Protein AF-A0A3M6TFK6-F1 (afdb_monomer_lite)

Structure (mmCIF, N/CA/C/O backbone):
data_AF-A0A3M6TFK6-F1
#
_entry.id   AF-A0A3M6TFK6-F1
#
loop_
_atom_site.group_PDB
_atom_site.id
_atom_site.type_symbol
_atom_site.label_atom_id
_atom_site.label_alt_id
_atom_site.label_comp_id
_atom_site.label_asym_id
_atom_site.label_entity_id
_atom_site.label_seq_id
_atom_site.pdbx_PDB_ins_code
_atom_site.Cartn_x
_atom_site.Cartn_y
_atom_site.Cartn_z
_atom_site.occupancy
_atom_site.B_iso_or_equiv
_atom_site.auth_seq_id
_atom_site.auth_comp_id
_atom_site.auth_asym_id
_atom_site.auth_atom_id
_atom_site.pdbx_PDB_model_num
ATOM 1 N N . MET A 1 1 ? 21.270 -38.213 -18.602 1.00 34.50 1 MET A N 1
ATOM 2 C CA . MET A 1 1 ? 21.328 -37.372 -19.816 1.00 34.50 1 MET A CA 1
ATOM 3 C C . MET A 1 1 ? 20.375 -36.211 -19.607 1.00 34.50 1 MET A C 1
ATOM 5 O O . MET A 1 1 ? 19.174 -36.433 -19.567 1.00 34.50 1 MET A O 1
ATOM 9 N N . ALA A 1 2 ? 20.914 -35.021 -19.344 1.00 36.81 2 ALA A N 1
ATOM 10 C CA . ALA A 1 2 ? 20.130 -33.815 -19.107 1.00 36.81 2 ALA A CA 1
ATOM 11 C C . ALA A 1 2 ? 19.569 -33.298 -20.437 1.00 36.81 2 ALA A C 1
ATOM 13 O O . ALA A 1 2 ? 20.317 -33.129 -21.402 1.00 36.81 2 ALA A O 1
ATOM 14 N N . VAL A 1 3 ? 18.257 -33.074 -20.490 1.00 42.88 3 VAL A N 1
ATOM 15 C CA . VAL A 1 3 ? 17.614 -32.392 -21.612 1.00 42.88 3 VAL A CA 1
ATOM 16 C C . VAL A 1 3 ? 18.026 -30.924 -21.525 1.00 42.88 3 VAL A C 1
ATOM 18 O O . VAL A 1 3 ? 17.773 -30.258 -20.524 1.00 42.88 3 VAL A O 1
ATOM 21 N N . LYS A 1 4 ? 18.750 -30.459 -22.546 1.00 42.81 4 LYS A N 1
ATOM 22 C CA . LYS A 1 4 ? 19.162 -29.062 -22.711 1.00 42.81 4 LYS A CA 1
ATOM 23 C C . LYS A 1 4 ? 17.926 -28.161 -22.698 1.00 42.81 4 LYS A C 1
ATOM 25 O O . LYS A 1 4 ? 16.929 -28.497 -23.332 1.00 42.81 4 LYS A O 1
ATOM 30 N N . GLY A 1 5 ? 18.030 -27.025 -22.007 1.00 45.56 5 GLY A N 1
ATOM 31 C CA . GLY A 1 5 ? 17.040 -25.955 -22.040 1.00 45.56 5 GLY A CA 1
ATOM 32 C C . GLY A 1 5 ? 16.752 -25.549 -23.480 1.00 45.56 5 GLY A C 1
ATOM 33 O O . GLY A 1 5 ? 17.595 -24.947 -24.140 1.00 45.56 5 GLY A O 1
ATOM 34 N N . ALA A 1 6 ? 15.579 -25.940 -23.970 1.00 45.22 6 ALA A N 1
ATOM 35 C CA . ALA A 1 6 ? 14.991 -25.322 -25.140 1.00 45.22 6 ALA A CA 1
ATOM 36 C C . ALA A 1 6 ? 14.514 -23.938 -24.706 1.00 45.22 6 ALA A C 1
ATOM 38 O O . ALA A 1 6 ? 13.745 -23.818 -23.749 1.00 45.22 6 ALA A O 1
ATOM 39 N N . ASP A 1 7 ? 15.032 -22.932 -25.394 1.00 51.12 7 ASP A N 1
ATOM 40 C CA . ASP A 1 7 ? 14.802 -21.514 -25.187 1.00 51.12 7 ASP A CA 1
ATOM 41 C C . ASP A 1 7 ? 13.320 -21.217 -24.874 1.00 51.12 7 ASP A C 1
ATOM 43 O O . ASP A 1 7 ? 12.408 -21.582 -25.624 1.00 51.12 7 ASP A O 1
ATOM 47 N N . LEU A 1 8 ? 13.058 -20.625 -23.707 1.00 48.50 8 LEU A N 1
ATOM 48 C CA . LEU A 1 8 ? 11.729 -20.129 -23.330 1.00 48.50 8 LEU A CA 1
ATOM 49 C C . LEU A 1 8 ? 11.381 -18.843 -24.103 1.00 48.50 8 LEU A C 1
ATOM 51 O O . LEU A 1 8 ? 10.213 -18.464 -24.134 1.00 48.50 8 LEU A O 1
ATOM 55 N N . CYS A 1 9 ? 12.370 -18.199 -24.739 1.00 51.34 9 CYS A N 1
ATOM 56 C CA . CYS A 1 9 ? 12.205 -16.941 -25.467 1.00 51.34 9 CYS A CA 1
ATOM 57 C C . CYS A 1 9 ? 11.344 -17.085 -26.741 1.00 51.34 9 CYS A C 1
ATOM 59 O O . CYS A 1 9 ? 10.610 -16.165 -27.089 1.00 51.34 9 CYS A O 1
ATOM 61 N N . ASP A 1 10 ? 11.342 -18.259 -27.381 1.00 56.78 10 ASP A N 1
ATOM 62 C CA . ASP A 1 10 ? 10.668 -18.489 -28.674 1.00 56.78 10 ASP A CA 1
ATOM 63 C C . ASP A 1 10 ? 9.160 -18.805 -28.572 1.00 56.78 10 ASP A C 1
ATOM 65 O O . ASP A 1 10 ? 8.515 -19.093 -29.578 1.00 56.78 10 ASP A O 1
ATOM 69 N N . ARG A 1 11 ? 8.575 -18.801 -27.364 1.00 64.81 11 ARG A N 1
ATOM 70 C CA . ARG A 1 11 ? 7.185 -19.261 -27.121 1.00 64.81 11 ARG A CA 1
ATOM 71 C C . ARG A 1 11 ? 6.284 -18.234 -26.438 1.00 64.81 11 ARG A C 1
ATOM 73 O O . ARG A 1 11 ? 5.215 -18.581 -25.930 1.00 64.81 11 ARG A O 1
ATOM 80 N N . THR A 1 12 ? 6.717 -16.977 -26.420 1.00 65.62 12 THR A N 1
ATOM 81 C CA . THR A 1 12 ? 5.923 -15.854 -25.921 1.00 65.62 12 THR A CA 1
ATOM 82 C C . THR A 1 12 ? 5.567 -14.897 -27.049 1.00 65.62 12 THR A C 1
ATOM 84 O O . THR A 1 12 ? 6.447 -14.524 -27.819 1.00 65.62 12 THR A O 1
ATOM 87 N N . PHE A 1 13 ? 4.314 -14.452 -27.115 1.00 75.50 13 PHE A N 1
ATOM 88 C CA . PHE A 1 13 ? 3.898 -13.353 -27.986 1.00 75.50 13 P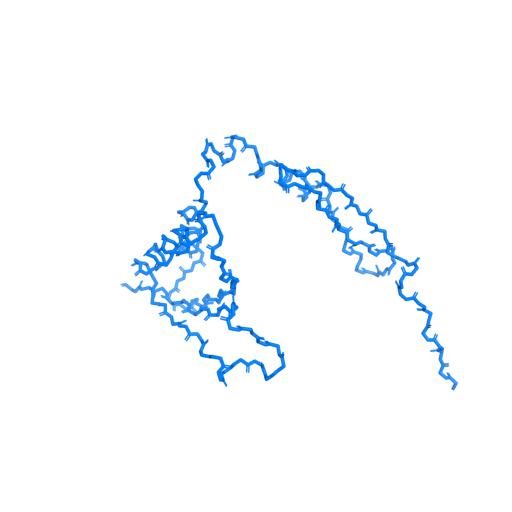HE A CA 1
ATOM 89 C C . PHE A 1 13 ? 3.630 -12.092 -27.166 1.00 75.50 13 PHE A C 1
ATOM 91 O O . PHE A 1 13 ? 3.264 -12.153 -25.991 1.00 75.50 13 PHE A O 1
ATOM 98 N N . GLU A 1 14 ? 3.819 -10.932 -27.788 1.00 73.56 14 GLU A N 1
ATOM 99 C CA . GLU A 1 14 ? 3.500 -9.641 -27.185 1.00 73.56 14 GLU A CA 1
ATOM 100 C C . GLU A 1 14 ? 2.159 -9.137 -27.709 1.00 73.56 14 GLU A C 1
ATOM 102 O O . GLU A 1 14 ? 1.940 -9.039 -28.917 1.00 73.56 14 GLU A O 1
ATOM 107 N N . ARG A 1 15 ? 1.258 -8.789 -26.790 1.00 77.00 15 ARG A N 1
ATOM 108 C CA . ARG A 1 15 ? 0.060 -8.017 -27.105 1.00 77.00 15 ARG A CA 1
ATOM 109 C C . ARG A 1 15 ? 0.321 -6.558 -26.773 1.00 77.00 15 ARG A C 1
ATOM 111 O O . ARG A 1 15 ? 0.599 -6.217 -25.623 1.00 77.00 15 ARG A O 1
ATOM 118 N N . GLU 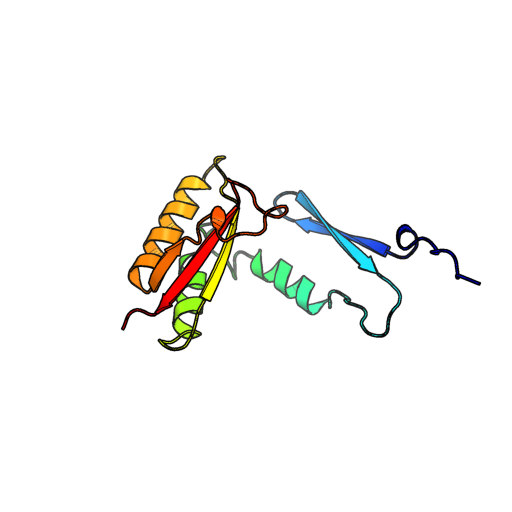A 1 16 ? 0.207 -5.707 -27.781 1.00 81.69 16 GLU A N 1
ATOM 119 C CA . GLU A 1 16 ? 0.282 -4.262 -27.612 1.00 81.69 16 GLU A CA 1
ATOM 120 C C . GLU A 1 16 ? -1.112 -3.692 -27.359 1.00 81.69 16 GLU A C 1
ATOM 122 O O . GLU A 1 16 ? -2.079 -4.022 -28.049 1.00 81.69 16 GLU A O 1
ATOM 127 N N . ILE A 1 17 ? -1.220 -2.841 -26.343 1.00 78.31 17 ILE A N 1
ATOM 128 C CA . ILE A 1 17 ? -2.450 -2.142 -25.996 1.00 78.31 17 ILE A CA 1
ATOM 129 C C . ILE A 1 17 ? -2.155 -0.652 -25.999 1.00 78.31 17 ILE A C 1
ATOM 131 O O . ILE A 1 17 ? -1.327 -0.161 -25.228 1.00 78.31 17 ILE A O 1
ATOM 135 N N . GLU A 1 18 ? -2.873 0.072 -26.851 1.00 77.06 18 GLU A N 1
ATOM 136 C CA . GLU A 1 18 ? -2.809 1.523 -26.887 1.00 77.06 18 GLU A CA 1
ATOM 137 C C . GLU A 1 18 ? -3.520 2.113 -25.657 1.00 77.06 18 GLU A C 1
ATOM 139 O O . GLU A 1 18 ? -4.741 1.984 -25.453 1.00 77.06 18 GLU A O 1
ATOM 144 N N . CYS A 1 19 ? -2.719 2.750 -24.808 1.00 59.19 19 CYS A N 1
ATOM 145 C CA . CYS A 1 19 ? -3.144 3.491 -23.633 1.00 59.19 19 CYS A CA 1
ATOM 146 C C . CYS A 1 19 ? -2.950 4.992 -23.880 1.00 59.19 19 CYS A C 1
ATOM 148 O O . CYS A 1 19 ? -2.155 5.418 -24.713 1.00 59.19 19 CYS A O 1
ATOM 150 N N . LYS A 1 20 ? -3.669 5.820 -23.116 1.00 51.22 20 LYS A N 1
ATOM 151 C CA . LYS A 1 20 ? -3.610 7.286 -23.261 1.00 51.22 20 LYS A CA 1
ATOM 152 C C . LYS A 1 20 ? -2.205 7.870 -23.013 1.00 51.22 20 LYS A C 1
ATOM 154 O O . LYS A 1 20 ? -1.917 8.937 -23.538 1.00 51.22 20 LYS A O 1
ATOM 159 N N . ASP A 1 21 ? -1.352 7.162 -22.266 1.00 62.97 21 ASP A N 1
ATOM 160 C CA . ASP A 1 21 ? 0.006 7.587 -21.890 1.00 62.97 21 ASP A CA 1
ATOM 161 C C . ASP A 1 21 ? 1.117 6.735 -22.550 1.00 62.97 21 ASP A C 1
ATOM 163 O O . ASP A 1 21 ? 2.264 6.757 -22.106 1.00 62.97 21 ASP A O 1
ATOM 167 N N . GLY A 1 22 ? 0.793 5.957 -23.592 1.00 71.25 22 GLY A N 1
ATOM 168 C CA . GLY A 1 22 ? 1.757 5.130 -24.327 1.00 71.25 22 GLY A CA 1
ATOM 169 C C . GLY A 1 22 ? 1.241 3.729 -24.656 1.00 71.25 22 GLY A C 1
ATOM 170 O O . GLY A 1 22 ? 0.060 3.428 -24.499 1.00 71.25 22 GLY A O 1
ATOM 171 N N . ILE A 1 23 ? 2.134 2.853 -25.115 1.00 81.06 23 ILE A N 1
ATOM 172 C CA . ILE A 1 23 ? 1.791 1.474 -25.487 1.00 81.06 23 ILE A CA 1
ATOM 173 C C . ILE A 1 23 ? 2.198 0.538 -24.350 1.00 81.06 23 ILE A C 1
ATOM 175 O O . ILE A 1 23 ? 3.378 0.432 -24.017 1.00 81.06 23 ILE A O 1
ATOM 179 N N . LEU A 1 24 ? 1.221 -0.157 -23.764 1.00 69.69 24 LEU A N 1
ATOM 180 C CA . LEU A 1 24 ? 1.482 -1.247 -22.830 1.00 69.69 24 LEU A CA 1
ATOM 181 C C . LEU A 1 24 ? 1.730 -2.527 -23.633 1.00 69.69 24 LEU A C 1
ATOM 183 O O . LEU A 1 24 ? 0.861 -2.946 -24.397 1.00 69.69 24 LEU A O 1
ATOM 187 N N . LYS A 1 25 ? 2.894 -3.154 -23.446 1.00 78.12 25 LYS A N 1
ATOM 188 C CA . LYS A 1 25 ? 3.229 -4.443 -24.065 1.00 78.12 25 LYS A CA 1
ATOM 189 C C . LYS A 1 25 ? 3.137 -5.553 -23.031 1.00 78.12 25 LYS A C 1
ATOM 191 O O . LYS A 1 25 ? 3.819 -5.501 -22.010 1.00 78.12 25 LYS A O 1
ATOM 196 N N . ILE A 1 26 ? 2.296 -6.546 -23.289 1.00 75.44 26 ILE A N 1
ATOM 197 C CA . ILE A 1 26 ? 2.084 -7.680 -22.387 1.00 75.44 26 ILE A CA 1
ATOM 198 C C . ILE A 1 26 ? 2.623 -8.940 -23.056 1.00 75.44 26 ILE A C 1
ATOM 200 O O . ILE A 1 26 ? 2.121 -9.340 -24.104 1.00 75.44 26 ILE A O 1
ATOM 204 N N . LYS A 1 27 ? 3.625 -9.572 -22.438 1.00 71.31 27 LYS A N 1
ATOM 205 C CA . LYS A 1 27 ? 4.158 -10.871 -22.868 1.00 71.31 27 LYS A CA 1
ATOM 206 C C . LYS A 1 27 ? 3.246 -11.992 -22.377 1.00 71.31 27 LYS A C 1
ATOM 208 O O . LYS A 1 27 ? 2.974 -12.085 -21.184 1.00 71.31 27 LYS A O 1
ATOM 213 N N . GLN A 1 28 ? 2.787 -12.839 -23.289 1.00 67.69 28 GLN A N 1
ATOM 214 C CA . GLN A 1 28 ? 1.916 -13.984 -23.021 1.00 67.69 28 GLN A CA 1
ATOM 215 C C . GLN A 1 28 ? 2.583 -15.259 -23.554 1.00 67.69 28 GLN A C 1
ATOM 217 O O . GLN A 1 28 ? 3.176 -15.219 -24.626 1.00 67.69 28 GLN A O 1
ATOM 222 N N . ALA A 1 29 ? 2.509 -16.379 -22.827 1.00 70.12 29 ALA A N 1
ATOM 223 C CA . ALA A 1 29 ? 3.072 -17.668 -23.251 1.00 70.12 29 ALA A CA 1
ATOM 224 C C . ALA A 1 29 ? 1.981 -18.595 -23.817 1.00 70.12 29 ALA A C 1
ATOM 226 O O . ALA A 1 29 ? 0.892 -18.668 -23.248 1.00 70.12 29 ALA A O 1
ATOM 227 N N . GLU A 1 30 ? 2.269 -19.316 -24.907 1.00 60.06 30 GLU A N 1
ATOM 228 C CA . GLU A 1 30 ? 1.267 -20.145 -25.608 1.00 60.06 30 GLU A CA 1
ATOM 229 C C . GLU A 1 30 ? 1.084 -21.576 -25.069 1.00 60.06 30 GLU A C 1
ATOM 231 O O . GLU A 1 30 ? 0.126 -22.231 -25.470 1.00 60.06 30 GLU A O 1
ATOM 236 N N . VAL A 1 31 ? 1.937 -22.106 -24.176 1.00 55.62 31 VAL A N 1
ATOM 237 C CA . VAL A 1 31 ? 1.838 -23.531 -23.777 1.00 55.62 31 VAL A CA 1
ATOM 238 C C . VAL A 1 31 ? 2.078 -23.784 -22.285 1.00 55.62 31 VAL A C 1
ATOM 240 O O . VAL A 1 31 ? 3.174 -23.554 -21.777 1.00 55.62 31 VAL A O 1
ATOM 243 N N . GLY A 1 32 ? 1.064 -24.361 -21.631 1.00 51.12 32 GLY A N 1
ATOM 244 C CA . GLY A 1 32 ? 1.083 -24.965 -20.292 1.00 51.12 32 GLY A CA 1
ATOM 245 C C . GLY A 1 32 ? -0.344 -25.121 -19.746 1.00 51.12 32 GLY A C 1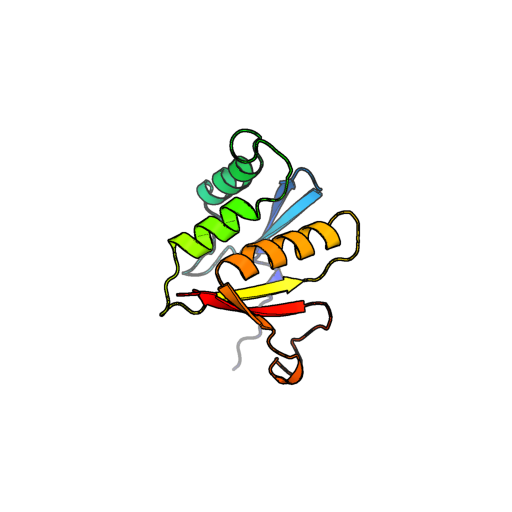
ATOM 246 O O . GLY A 1 32 ? -1.201 -24.314 -20.094 1.00 51.12 32 GLY A O 1
ATOM 247 N N . ASP A 1 33 ? -0.606 -26.125 -18.898 1.00 51.66 33 ASP A N 1
ATOM 248 C CA . ASP A 1 33 ? -1.933 -26.394 -18.288 1.00 51.66 33 ASP A CA 1
ATOM 249 C C . ASP A 1 33 ? -2.490 -25.219 -17.451 1.00 51.66 33 ASP A C 1
ATOM 251 O O . ASP A 1 33 ? -3.663 -25.200 -17.086 1.00 51.66 33 ASP A O 1
ATOM 255 N N . GLU A 1 34 ? -1.671 -24.194 -17.210 1.00 53.16 34 GLU A N 1
ATOM 256 C CA . GLU A 1 34 ? -2.063 -22.895 -16.673 1.00 53.16 34 GLU A CA 1
ATOM 257 C C . GLU A 1 34 ? -1.630 -21.786 -17.642 1.00 53.16 34 GLU A C 1
ATOM 259 O O . GLU A 1 34 ? -0.685 -21.030 -17.408 1.00 53.16 34 GLU A O 1
ATOM 264 N N . SER A 1 35 ? -2.305 -21.687 -18.786 1.00 45.31 35 SER A N 1
ATOM 265 C CA . SER A 1 35 ? -2.133 -20.542 -19.676 1.00 45.31 35 SER A CA 1
ATOM 266 C C . SER A 1 35 ? -2.706 -19.296 -18.993 1.00 45.31 35 SER A C 1
ATOM 268 O O . SER A 1 35 ? -3.926 -19.151 -18.877 1.00 45.31 35 SER A O 1
ATOM 270 N N . CYS A 1 36 ? -1.847 -18.373 -18.554 1.00 50.16 36 CYS A N 1
ATOM 271 C CA . CYS A 1 36 ? -2.265 -17.039 -18.124 1.00 50.16 36 CYS A CA 1
ATOM 272 C C . CYS A 1 36 ? -2.648 -16.217 -19.367 1.00 50.16 36 CYS A C 1
ATOM 274 O O . CYS A 1 36 ? -1.904 -15.362 -19.854 1.00 50.16 36 CYS A O 1
ATOM 276 N N . VAL A 1 37 ? -3.799 -16.544 -19.956 1.00 57.97 37 VAL A N 1
ATOM 277 C CA . VAL A 1 37 ? -4.412 -15.730 -20.999 1.00 57.97 37 VAL A CA 1
ATOM 278 C C . VAL A 1 37 ? -5.091 -14.550 -20.320 1.00 57.97 37 VAL A C 1
ATOM 280 O O . VAL A 1 37 ? -5.914 -14.713 -19.420 1.00 57.97 37 VAL A O 1
ATOM 283 N N . VAL A 1 38 ? -4.739 -13.334 -20.733 1.00 56.59 38 VAL A N 1
ATOM 284 C CA . VAL A 1 38 ? -5.546 -12.168 -20.386 1.00 56.59 38 VAL A CA 1
ATOM 285 C C . VAL A 1 38 ? -6.885 -12.361 -21.086 1.00 56.59 38 VAL A C 1
ATOM 287 O O . VAL A 1 38 ? -6.971 -12.250 -22.306 1.00 56.59 38 VAL A O 1
ATOM 290 N N . TRP A 1 39 ? -7.909 -12.713 -20.317 1.00 68.19 39 TRP A N 1
ATOM 291 C CA . TRP A 1 39 ? -9.265 -12.859 -20.826 1.00 68.19 39 TRP A CA 1
ATOM 292 C C . TRP A 1 39 ? -9.739 -11.520 -21.392 1.00 68.19 39 TRP A C 1
ATOM 294 O O . TRP A 1 39 ? -9.463 -10.471 -20.807 1.00 68.19 39 TRP A O 1
ATOM 304 N N . ASP A 1 40 ? -10.513 -11.540 -22.476 1.00 63.69 40 ASP A N 1
ATOM 305 C CA . ASP A 1 40 ? -11.068 -10.316 -23.073 1.00 63.69 40 ASP A CA 1
ATOM 306 C C . ASP A 1 40 ? -11.835 -9.469 -22.042 1.00 63.69 40 ASP A C 1
ATOM 308 O O . ASP A 1 40 ? -11.796 -8.242 -22.088 1.00 63.69 40 ASP A O 1
ATOM 312 N N . ALA A 1 41 ? -12.440 -10.103 -21.032 1.00 58.03 41 ALA A N 1
ATOM 313 C CA . ALA A 1 41 ? -13.067 -9.427 -19.897 1.00 58.03 41 ALA A CA 1
ATOM 314 C C . ALA A 1 41 ? -12.099 -8.524 -19.105 1.00 58.03 41 ALA A C 1
ATOM 316 O O . ALA A 1 41 ? -12.479 -7.430 -18.692 1.00 58.03 41 ALA A O 1
ATOM 317 N N . ALA A 1 42 ? -10.843 -8.941 -18.923 1.00 60.53 42 ALA A N 1
ATOM 318 C CA . ALA A 1 42 ? -9.821 -8.135 -18.259 1.00 60.53 42 ALA A CA 1
ATOM 319 C C . ALA A 1 42 ? -9.394 -6.939 -19.126 1.00 60.53 42 ALA A C 1
ATOM 321 O O . ALA A 1 42 ? -9.167 -5.853 -18.594 1.00 60.53 42 ALA A O 1
ATOM 322 N N . LEU A 1 43 ? -9.357 -7.098 -20.455 1.00 62.41 43 LEU A N 1
ATOM 323 C CA . LEU A 1 43 ? -9.107 -5.992 -21.388 1.00 62.41 43 LEU A CA 1
ATOM 324 C C . LEU A 1 43 ? -10.264 -4.988 -21.394 1.00 62.41 43 LEU A C 1
ATOM 326 O O . LEU A 1 43 ? -10.039 -3.778 -21.337 1.00 62.41 43 LEU A O 1
ATOM 330 N N . VAL A 1 44 ? -11.503 -5.483 -21.410 1.00 71.88 44 VAL A N 1
ATOM 331 C CA . VAL A 1 44 ? -12.713 -4.658 -21.318 1.00 71.88 44 VAL A CA 1
ATOM 332 C C . VAL A 1 44 ? -12.731 -3.884 -20.004 1.00 71.88 44 VAL A C 1
ATOM 334 O O . VAL A 1 44 ? -12.956 -2.676 -20.024 1.00 71.88 44 VAL A O 1
ATOM 337 N N . LEU A 1 45 ? -12.418 -4.535 -18.878 1.00 66.94 45 LEU A N 1
ATOM 338 C CA . LEU A 1 45 ? -12.299 -3.870 -17.584 1.00 66.94 45 LEU A CA 1
ATOM 339 C C . LEU A 1 45 ? -11.186 -2.814 -17.608 1.00 66.94 45 LEU A C 1
ATOM 341 O O . LEU A 1 45 ? -11.441 -1.665 -17.265 1.00 66.94 45 LEU A O 1
ATOM 345 N N . ALA A 1 46 ? -9.987 -3.146 -18.092 1.00 64.94 46 ALA A N 1
ATOM 346 C CA . ALA A 1 46 ? -8.876 -2.199 -18.183 1.00 64.94 46 ALA A CA 1
ATOM 347 C C . ALA A 1 46 ? -9.227 -0.951 -19.015 1.00 64.94 46 ALA A C 1
ATOM 349 O O . ALA A 1 46 ? -8.901 0.167 -18.614 1.00 64.94 46 ALA A O 1
ATOM 350 N N . LYS A 1 47 ? -9.935 -1.107 -20.143 1.00 67.38 47 LYS A N 1
ATOM 351 C CA . LYS A 1 47 ? -10.409 0.030 -20.951 1.00 67.38 47 LYS A CA 1
ATOM 352 C C . LYS A 1 47 ? -11.566 0.774 -20.286 1.00 67.38 47 LYS A C 1
ATOM 354 O O . LYS A 1 47 ? -11.590 2.000 -20.365 1.00 67.38 47 LYS A O 1
ATOM 359 N N . TYR A 1 48 ? -12.475 0.083 -19.598 1.00 73.62 48 TYR A N 1
ATOM 360 C CA . TYR A 1 48 ? -13.565 0.699 -18.837 1.00 73.62 48 TYR A CA 1
ATOM 361 C C . TYR A 1 48 ? -13.040 1.606 -17.718 1.00 73.62 48 TYR A C 1
ATOM 363 O O . TYR A 1 48 ? -13.492 2.745 -17.599 1.00 73.62 48 TYR A O 1
ATOM 371 N N . LEU A 1 49 ? -12.020 1.161 -16.978 1.00 63.50 49 LEU A N 1
ATOM 372 C CA . LEU A 1 49 ? -11.371 1.954 -15.927 1.00 63.50 49 LEU A CA 1
ATOM 373 C C . LEU A 1 49 ? -10.742 3.259 -16.466 1.00 63.50 49 LEU A C 1
ATOM 375 O O . LEU A 1 49 ? -10.557 4.211 -15.714 1.00 63.50 49 LEU A O 1
ATOM 379 N N . GLN A 1 50 ? -10.443 3.327 -17.770 1.00 61.12 50 GLN A N 1
ATOM 380 C CA . GLN A 1 50 ? -9.915 4.518 -18.455 1.00 61.12 50 GLN A CA 1
ATOM 381 C C . GLN A 1 50 ? -11.005 5.454 -19.020 1.00 61.12 50 GLN A C 1
ATOM 383 O O . GLN A 1 50 ? -10.671 6.497 -19.608 1.00 61.12 50 GLN A O 1
ATOM 388 N N . THR A 1 51 ? -12.285 5.083 -18.917 1.00 70.06 51 THR A N 1
ATOM 389 C CA . THR A 1 51 ? -13.412 5.897 -19.398 1.00 70.06 51 THR A CA 1
ATOM 390 C C . THR A 1 51 ? -13.755 7.013 -18.417 1.00 70.06 51 THR A C 1
ATOM 392 O O . THR A 1 51 ? -13.577 6.877 -17.208 1.00 70.06 51 THR A O 1
ATOM 395 N N . GLU A 1 52 ? -14.315 8.107 -18.934 1.00 63.31 52 GLU A N 1
ATOM 396 C CA . GLU A 1 52 ? -14.823 9.207 -18.101 1.00 63.31 52 GLU A CA 1
ATOM 397 C C . GLU A 1 52 ? -16.049 8.793 -17.271 1.00 63.31 52 GLU A C 1
ATOM 399 O O . GLU A 1 52 ? -16.344 9.406 -16.254 1.00 63.31 52 GLU A O 1
ATOM 404 N N . HIS A 1 53 ? -16.742 7.716 -17.654 1.00 68.81 53 HIS A N 1
ATOM 405 C CA . HIS A 1 53 ? -17.845 7.165 -16.865 1.00 68.81 53 HIS A CA 1
ATOM 406 C C . HIS A 1 53 ? -17.371 6.526 -15.556 1.00 68.81 53 HIS A C 1
ATOM 408 O O . HIS A 1 53 ? -18.052 6.654 -14.542 1.00 68.81 53 HIS A O 1
ATOM 414 N N . PHE A 1 54 ? -16.217 5.849 -15.568 1.00 64.12 54 PHE A N 1
ATOM 415 C CA . PHE A 1 54 ? -15.639 5.248 -14.364 1.00 64.12 54 PHE A CA 1
ATOM 416 C C . PHE A 1 54 ? -14.769 6.234 -13.578 1.00 64.12 54 PHE A C 1
ATOM 418 O O . PHE A 1 54 ? -14.785 6.242 -12.349 1.00 64.12 54 PHE A O 1
ATOM 425 N N . CYS A 1 55 ? -14.023 7.088 -14.281 1.00 54.56 55 CYS A N 1
ATOM 426 C CA . CYS A 1 55 ? -13.154 8.095 -13.685 1.00 54.56 55 CYS A CA 1
ATOM 427 C C . CYS A 1 55 ? -13.513 9.482 -14.257 1.00 54.56 55 CYS A C 1
ATOM 429 O O . CYS A 1 55 ? -12.830 9.965 -15.165 1.00 54.56 55 CYS A O 1
ATOM 431 N N . PRO A 1 56 ? -14.589 10.131 -13.758 1.00 52.03 56 PRO A N 1
ATOM 432 C CA . PRO A 1 56 ? -15.082 11.412 -14.290 1.00 52.03 56 PRO A CA 1
ATOM 433 C C . PRO A 1 56 ? -14.093 12.558 -14.105 1.00 52.03 56 PRO A C 1
ATOM 435 O O . PRO A 1 56 ? -14.172 13.592 -14.763 1.00 52.03 56 PRO A O 1
ATOM 438 N N . THR A 1 57 ? -13.138 12.378 -13.202 1.00 49.78 57 THR A N 1
ATOM 439 C CA . THR A 1 57 ? -12.058 13.309 -12.952 1.00 49.78 57 THR A CA 1
ATOM 440 C C . THR A 1 57 ? -10.752 12.529 -13.001 1.00 49.78 57 THR A C 1
ATOM 442 O O . THR A 1 57 ? -10.556 11.587 -12.245 1.00 49.78 57 THR A O 1
ATOM 445 N N . LYS A 1 58 ? -9.780 12.970 -13.812 1.00 49.47 58 LYS A N 1
ATOM 446 C CA . LYS A 1 58 ? -8.364 12.526 -13.744 1.00 49.47 58 LYS A CA 1
ATOM 447 C C . LYS A 1 58 ? -7.708 12.767 -12.362 1.00 49.47 58 LYS A C 1
ATOM 449 O O . LYS A 1 58 ? -6.494 12.630 -12.204 1.00 49.47 58 LYS A O 1
ATOM 454 N N . HIS A 1 59 ? -8.488 13.159 -11.358 1.00 52.12 59 HIS A N 1
ATOM 455 C CA . HIS A 1 59 ? -8.097 13.267 -9.971 1.00 52.12 59 HIS A CA 1
ATOM 456 C C . HIS A 1 59 ? -8.074 11.866 -9.357 1.00 52.12 59 HIS A C 1
ATOM 458 O O . HIS A 1 59 ? -9.076 11.375 -8.865 1.00 52.12 59 HIS A O 1
ATOM 464 N N . LEU A 1 60 ? -6.892 11.248 -9.420 1.00 57.31 60 LEU A N 1
ATOM 465 C CA . LEU A 1 60 ? -6.296 10.444 -8.348 1.00 57.31 60 LEU A CA 1
ATOM 466 C C . LEU A 1 60 ? -7.309 9.579 -7.576 1.00 57.31 60 LEU A C 1
ATOM 468 O O . LEU A 1 60 ? -7.909 10.061 -6.620 1.00 57.31 60 LEU A O 1
ATOM 472 N N . SER A 1 61 ? -7.451 8.300 -7.948 1.00 70.12 61 SER A N 1
ATOM 473 C CA . SER A 1 61 ? -8.389 7.330 -7.347 1.00 70.12 61 SER A CA 1
ATOM 474 C C . SER A 1 61 ? -8.049 6.917 -5.903 1.00 70.12 61 SER A C 1
ATOM 476 O O . SER A 1 61 ? -8.282 5.774 -5.507 1.00 70.12 61 SER A O 1
ATOM 478 N N . LEU A 1 62 ? -7.467 7.816 -5.112 1.00 82.81 62 LEU A N 1
ATOM 479 C CA . LEU A 1 62 ? -7.052 7.532 -3.748 1.00 82.81 62 LEU A CA 1
ATOM 480 C C . LEU A 1 62 ? -8.253 7.326 -2.840 1.00 82.81 62 LEU A C 1
ATOM 482 O O . LEU A 1 62 ? -8.282 6.346 -2.112 1.00 82.81 62 LEU A O 1
ATOM 486 N N . GLU A 1 63 ? -9.250 8.207 -2.894 1.00 84.38 63 GLU A N 1
ATOM 487 C CA . GLU A 1 63 ? -10.420 8.099 -2.025 1.00 84.38 63 GLU A CA 1
ATOM 488 C C . GLU A 1 63 ? -11.200 6.792 -2.256 1.00 84.38 63 GLU A C 1
ATOM 490 O O . GLU A 1 63 ? -11.428 6.076 -1.279 1.00 84.38 63 GLU A O 1
ATOM 495 N N . PRO A 1 64 ? -11.530 6.386 -3.503 1.00 84.94 64 PRO A N 1
ATOM 496 C CA . PRO A 1 64 ? -12.152 5.082 -3.745 1.00 84.94 64 PRO A CA 1
ATOM 497 C C . PRO A 1 64 ? -11.282 3.897 -3.310 1.00 84.94 64 PRO A C 1
ATOM 499 O O . PRO A 1 64 ? -11.804 2.914 -2.782 1.00 84.94 64 PRO A O 1
ATOM 502 N N . LEU A 1 65 ? -9.959 3.983 -3.499 1.00 85.19 65 LEU A N 1
ATOM 503 C CA . LEU A 1 65 ? -9.031 2.942 -3.056 1.00 85.19 65 LEU A CA 1
ATOM 504 C C . LEU A 1 65 ? -9.049 2.808 -1.532 1.00 85.19 65 LEU A C 1
ATOM 506 O O . LEU A 1 65 ? -9.229 1.708 -1.021 1.00 85.19 65 LEU A O 1
ATOM 510 N N . VAL A 1 66 ? -8.907 3.919 -0.805 1.00 89.50 66 VAL A N 1
ATOM 511 C CA . VAL A 1 66 ? -8.925 3.922 0.662 1.00 89.50 66 VAL A CA 1
ATOM 512 C C . VAL A 1 66 ? -10.279 3.451 1.181 1.00 89.50 66 VAL A C 1
ATOM 514 O O . VAL A 1 66 ? -10.299 2.629 2.090 1.00 89.50 66 VAL A O 1
ATOM 517 N N . SER A 1 67 ? -11.393 3.859 0.562 1.00 84.94 67 SER A N 1
ATOM 518 C CA . SER A 1 67 ? -12.723 3.322 0.887 1.00 84.94 67 SER A CA 1
ATOM 519 C C . SER A 1 67 ? -12.769 1.804 0.733 1.00 84.94 67 SER A C 1
ATOM 521 O O . SER A 1 67 ? -13.180 1.109 1.650 1.00 84.94 67 SER A O 1
ATOM 523 N N . THR A 1 68 ? -12.258 1.268 -0.376 1.00 84.25 68 THR A N 1
ATOM 524 C CA . THR A 1 68 ? -12.233 -0.184 -0.609 1.00 84.25 68 THR A CA 1
ATOM 525 C C . THR A 1 68 ? -11.380 -0.909 0.435 1.00 84.25 68 THR A C 1
ATOM 527 O O . THR A 1 68 ? -11.778 -1.956 0.943 1.00 84.25 68 THR A O 1
ATOM 530 N N . LEU A 1 69 ? -10.222 -0.346 0.805 1.00 87.94 69 LEU A N 1
ATOM 531 C CA . LEU A 1 69 ? -9.404 -0.882 1.896 1.00 87.94 69 LEU A CA 1
ATOM 532 C C . LEU A 1 69 ? -10.185 -0.881 3.215 1.00 87.94 69 LEU A C 1
ATOM 534 O O . LEU A 1 69 ? -10.102 -1.852 3.960 1.00 87.94 69 LEU A O 1
ATOM 538 N N . CYS A 1 70 ? -10.946 0.177 3.508 1.00 89.69 70 CYS A N 1
ATOM 539 C CA . CYS A 1 70 ? -11.814 0.249 4.682 1.00 89.69 70 CYS A CA 1
ATOM 540 C C . CYS A 1 70 ? -12.898 -0.834 4.663 1.00 89.69 70 CYS A C 1
ATOM 542 O O . CYS A 1 70 ? -13.079 -1.514 5.665 1.00 89.69 70 CYS A O 1
ATOM 544 N N . ASP A 1 71 ? -13.589 -0.995 3.538 1.00 87.69 71 ASP A N 1
ATOM 545 C CA . ASP A 1 71 ? -14.745 -1.887 3.408 1.00 87.69 71 ASP A CA 1
ATOM 546 C C . ASP A 1 71 ? -14.349 -3.370 3.482 1.00 87.69 71 ASP A C 1
ATOM 548 O O . ASP A 1 71 ? -15.122 -4.207 3.947 1.00 87.69 71 ASP A O 1
ATOM 552 N N . LEU A 1 72 ? -13.132 -3.703 3.040 1.00 86.88 72 LEU A N 1
ATOM 553 C CA . LEU A 1 72 ? -12.626 -5.076 2.981 1.00 86.88 72 LEU A CA 1
ATOM 554 C C . LEU A 1 72 ? -11.726 -5.465 4.163 1.00 86.88 72 LEU A C 1
ATOM 556 O O . LEU A 1 72 ? -11.238 -6.596 4.206 1.00 86.88 72 LEU A O 1
ATOM 560 N N . SER A 1 73 ? -11.470 -4.559 5.110 1.00 88.69 73 SER A N 1
ATOM 561 C CA . SER A 1 73 ? -10.582 -4.832 6.243 1.00 88.69 73 SER A CA 1
ATOM 562 C C . SER A 1 73 ? -11.222 -4.549 7.593 1.00 88.69 73 SER A C 1
ATOM 564 O O . SER A 1 73 ? -12.052 -3.6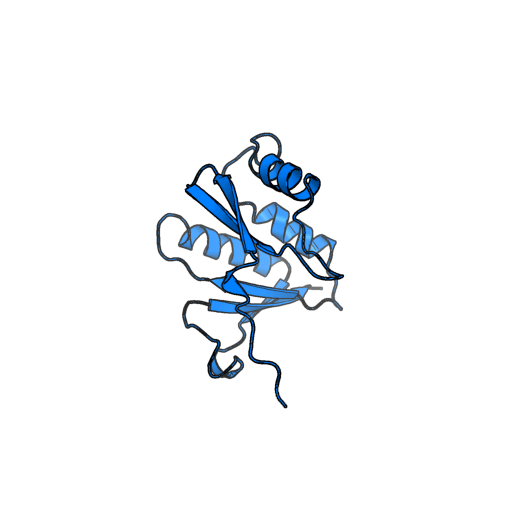61 7.756 1.00 88.69 73 SER A O 1
ATOM 566 N N . ASN A 1 74 ? -10.791 -5.315 8.588 1.00 88.62 74 ASN A N 1
ATOM 567 C CA . ASN A 1 74 ? -11.146 -5.119 9.985 1.00 88.62 74 ASN A CA 1
ATOM 568 C C . ASN A 1 74 ? -9.883 -5.206 10.858 1.00 88.62 74 ASN A C 1
ATOM 570 O O . ASN A 1 74 ? -8.759 -5.241 10.350 1.00 88.62 74 ASN A O 1
ATOM 574 N N . GLU A 1 75 ? -10.049 -5.226 12.175 1.00 89.94 75 GLU A N 1
ATOM 575 C CA . GLU A 1 75 ? -8.957 -5.281 13.150 1.00 89.94 75 GLU A CA 1
ATOM 576 C C . GLU A 1 75 ? -8.044 -6.514 12.993 1.00 89.94 75 GLU A C 1
ATOM 578 O O . GLU A 1 75 ? -6.847 -6.459 13.295 1.00 89.94 75 GLU A O 1
ATOM 583 N N . ASN A 1 76 ? -8.574 -7.612 12.448 1.00 90.62 76 ASN A N 1
ATOM 584 C CA . ASN A 1 76 ? -7.829 -8.850 12.226 1.00 90.62 76 ASN A CA 1
ATOM 585 C C . ASN A 1 76 ? -7.095 -8.862 10.879 1.00 90.62 76 ASN A C 1
ATOM 587 O O . ASN A 1 76 ? -6.161 -9.642 10.688 1.00 90.62 76 ASN A O 1
ATOM 591 N N . THR A 1 77 ? -7.446 -7.967 9.957 1.00 90.31 77 THR A N 1
ATOM 592 C CA . THR A 1 77 ? -6.778 -7.851 8.661 1.00 90.31 77 THR A CA 1
ATOM 593 C C . THR A 1 77 ? -5.424 -7.155 8.819 1.00 90.31 77 THR A C 1
ATOM 595 O O . THR A 1 77 ? -5.277 -6.172 9.547 1.00 90.31 77 THR A O 1
ATOM 598 N N . THR A 1 78 ? -4.391 -7.662 8.147 1.00 92.94 78 THR A N 1
ATOM 599 C CA . THR A 1 78 ? -3.128 -6.938 7.931 1.00 92.94 78 THR A CA 1
ATOM 600 C C . THR A 1 78 ? -3.048 -6.607 6.453 1.00 92.94 78 THR A C 1
ATOM 602 O O . THR A 1 78 ? -3.083 -7.518 5.631 1.00 92.94 78 THR A O 1
ATOM 605 N N . ILE A 1 79 ? -2.938 -5.325 6.116 1.00 91.00 79 ILE A N 1
ATOM 606 C CA . ILE A 1 79 ? -2.748 -4.892 4.730 1.00 91.00 79 ILE A CA 1
ATOM 607 C C . ILE A 1 79 ? -1.265 -4.573 4.542 1.00 91.00 79 ILE A C 1
ATOM 609 O O . ILE A 1 79 ? -0.683 -3.858 5.357 1.00 91.00 79 ILE A O 1
ATOM 613 N N . LEU A 1 80 ? -0.665 -5.099 3.476 1.00 90.75 80 LEU A N 1
ATOM 614 C CA . LEU A 1 80 ? 0.689 -4.760 3.045 1.00 90.75 80 LEU A CA 1
ATOM 615 C C . LEU A 1 80 ? 0.610 -4.002 1.721 1.00 90.75 80 LEU A C 1
ATOM 617 O O . LEU A 1 80 ? -0.106 -4.418 0.811 1.00 90.75 80 LEU A O 1
ATOM 621 N N . ILE A 1 81 ? 1.330 -2.890 1.628 1.00 90.56 81 ILE A N 1
ATOM 622 C CA . ILE A 1 81 ? 1.394 -2.041 0.438 1.00 90.56 81 ILE A CA 1
ATOM 623 C C . ILE A 1 81 ? 2.855 -1.917 0.034 1.00 90.56 81 ILE A C 1
ATOM 625 O O . ILE A 1 81 ? 3.689 -1.588 0.867 1.00 90.56 81 ILE A O 1
ATOM 629 N N . SER A 1 82 ? 3.145 -2.152 -1.242 1.00 92.25 82 SER A N 1
ATOM 630 C CA . SER A 1 82 ? 4.433 -1.841 -1.858 1.00 92.25 82 SER A CA 1
ATOM 631 C C . SER A 1 82 ? 4.209 -0.794 -2.936 1.00 92.25 82 SER A C 1
ATOM 633 O O . SER A 1 82 ? 3.285 -0.938 -3.742 1.00 92.25 82 SER A O 1
ATOM 635 N N . TYR A 1 83 ? 5.007 0.270 -2.936 1.00 87.94 83 TYR A N 1
ATOM 636 C CA . TYR A 1 83 ? 4.944 1.287 -3.980 1.00 87.94 83 TYR A CA 1
ATOM 637 C C . TYR A 1 83 ? 6.316 1.903 -4.252 1.00 87.94 83 TYR A C 1
ATOM 639 O O . TYR A 1 83 ? 7.198 1.875 -3.403 1.00 87.94 83 TYR A O 1
ATOM 647 N N . GLU A 1 84 ? 6.466 2.455 -5.453 1.00 87.00 84 GLU A N 1
ATOM 648 C CA . GLU A 1 84 ? 7.659 3.175 -5.899 1.00 87.00 84 GLU A CA 1
ATOM 649 C C . GLU A 1 84 ? 7.450 4.689 -5.707 1.00 87.00 84 GLU A C 1
ATOM 651 O O . GLU A 1 84 ? 6.471 5.241 -6.231 1.00 87.00 84 GLU A O 1
ATOM 656 N N . GLU A 1 85 ? 8.344 5.360 -4.976 1.00 87.38 85 GLU A N 1
ATOM 657 C CA . GLU A 1 85 ? 8.392 6.819 -4.871 1.00 87.38 85 GLU A CA 1
ATOM 658 C C . GLU A 1 85 ? 8.716 7.422 -6.242 1.00 87.38 85 GLU A C 1
ATOM 660 O O . GLU A 1 85 ? 9.590 6.975 -6.985 1.00 87.38 85 GLU A O 1
ATOM 665 N N . ARG A 1 86 ? 7.979 8.474 -6.611 1.00 84.62 86 ARG A N 1
ATOM 666 C CA . ARG A 1 86 ? 8.214 9.203 -7.861 1.00 84.62 86 ARG A CA 1
ATOM 667 C C . ARG A 1 86 ? 8.215 10.697 -7.604 1.00 84.62 86 ARG A C 1
ATOM 669 O O . ARG A 1 86 ? 7.222 11.268 -7.163 1.00 84.62 86 ARG A O 1
ATOM 676 N N . THR A 1 87 ? 9.300 11.354 -7.997 1.00 82.75 87 THR A N 1
ATOM 677 C CA . THR A 1 87 ? 9.527 12.787 -7.746 1.00 82.75 87 THR A CA 1
ATOM 678 C C . THR A 1 87 ? 9.072 13.707 -8.884 1.00 82.75 87 THR A C 1
ATOM 680 O O . THR A 1 87 ? 9.030 14.927 -8.730 1.00 82.75 87 THR A O 1
ATOM 683 N N . THR A 1 88 ? 8.700 13.155 -10.041 1.00 79.19 88 THR A N 1
ATOM 684 C CA . THR A 1 88 ? 8.339 13.934 -11.235 1.00 79.19 88 THR A CA 1
ATOM 685 C C . THR A 1 88 ? 6.847 14.275 -11.303 1.00 79.19 88 THR A C 1
ATOM 687 O O . THR A 1 88 ? 5.970 13.483 -10.954 1.00 79.19 88 THR A O 1
ATOM 690 N N . GLY A 1 89 ? 6.532 15.470 -11.812 1.00 78.62 89 GLY A N 1
ATOM 691 C CA . GLY A 1 89 ? 5.152 15.903 -12.046 1.00 78.62 89 GLY A CA 1
ATOM 692 C C . GLY A 1 89 ? 4.340 16.072 -10.757 1.00 78.62 89 GLY A C 1
ATOM 693 O O . GLY A 1 89 ? 4.801 16.685 -9.800 1.00 78.62 89 GLY A O 1
ATOM 694 N N . ASN A 1 90 ? 3.108 15.554 -10.746 1.00 77.19 90 ASN A N 1
ATOM 695 C CA . ASN A 1 90 ? 2.175 15.662 -9.614 1.00 77.19 90 ASN A CA 1
ATOM 696 C C . ASN A 1 90 ? 2.257 14.489 -8.612 1.00 77.19 90 ASN A C 1
ATOM 698 O O . ASN A 1 90 ? 1.378 14.328 -7.759 1.00 77.19 90 ASN A O 1
ATOM 702 N N . LYS A 1 91 ? 3.262 13.620 -8.760 1.00 79.75 91 LYS A N 1
ATOM 703 C CA . LYS A 1 91 ? 3.399 12.376 -7.995 1.00 79.75 91 LYS A CA 1
ATOM 704 C C . LYS A 1 91 ? 3.696 12.603 -6.504 1.00 79.75 91 LYS A C 1
ATOM 706 O O . LYS A 1 91 ? 3.016 11.961 -5.704 1.00 79.75 91 LYS A O 1
ATOM 711 N N . PRO A 1 92 ? 4.529 13.583 -6.099 1.00 85.50 92 PRO A N 1
ATOM 712 C CA . PRO A 1 92 ? 4.738 13.864 -4.677 1.00 85.50 92 PRO A CA 1
ATOM 713 C C . PRO A 1 92 ? 3.463 14.316 -3.949 1.00 85.50 92 PRO A C 1
ATOM 715 O O . PRO A 1 92 ? 3.211 13.932 -2.807 1.00 85.50 92 PRO A O 1
ATOM 718 N N . GLN A 1 93 ? 2.609 15.124 -4.596 1.00 86.25 93 GLN A N 1
ATOM 719 C CA . GLN A 1 93 ? 1.346 15.557 -3.981 1.00 86.25 93 GLN A CA 1
ATOM 720 C C . GLN A 1 93 ? 0.347 14.400 -3.866 1.00 86.25 93 GLN A C 1
ATOM 722 O O . GLN A 1 93 ? -0.392 14.324 -2.884 1.00 86.25 93 GLN A O 1
ATOM 727 N N . LEU A 1 94 ? 0.328 13.510 -4.863 1.00 84.88 94 LEU A N 1
ATOM 728 C CA . LEU A 1 94 ? -0.483 12.297 -4.859 1.00 84.88 94 LEU A CA 1
ATOM 729 C C . LEU A 1 94 ? -0.102 11.386 -3.690 1.00 84.88 94 LEU A C 1
ATOM 731 O O . LEU A 1 94 ? -0.968 10.999 -2.911 1.00 84.88 94 LEU A O 1
ATOM 735 N N . GLU A 1 95 ? 1.185 11.095 -3.535 1.00 87.00 95 GLU A N 1
ATOM 736 C CA . GLU A 1 95 ? 1.690 10.272 -2.440 1.00 87.00 95 GLU A CA 1
ATOM 737 C C . GLU A 1 95 ? 1.353 10.879 -1.075 1.00 87.00 95 GLU A C 1
ATOM 739 O O . GLU A 1 95 ? 0.781 10.209 -0.213 1.00 87.00 95 GLU A O 1
ATOM 744 N N . LYS A 1 96 ? 1.596 12.183 -0.902 1.00 91.06 96 LYS A N 1
ATOM 745 C CA . LYS A 1 96 ? 1.244 12.888 0.334 1.00 91.06 96 LYS A CA 1
ATOM 746 C C . LYS A 1 96 ? -0.250 12.786 0.652 1.00 91.06 96 LYS A C 1
ATOM 748 O O . LYS A 1 96 ? -0.610 12.551 1.806 1.00 91.06 96 LYS A O 1
ATOM 753 N N . LYS A 1 97 ? -1.118 12.947 -0.352 1.00 90.94 97 LYS A N 1
ATOM 754 C CA . LYS A 1 97 ? -2.573 12.812 -0.191 1.00 90.94 97 LYS A CA 1
ATOM 755 C C . LYS A 1 97 ? -2.961 11.378 0.175 1.00 90.94 97 LYS A C 1
ATOM 757 O O . LYS A 1 97 ? -3.804 11.188 1.046 1.00 90.94 97 LYS A O 1
ATOM 762 N N . PHE A 1 98 ? -2.334 10.378 -0.443 1.00 91.31 98 PHE A N 1
ATOM 763 C CA . PHE A 1 98 ? -2.578 8.973 -0.121 1.00 91.31 98 PHE A CA 1
ATOM 764 C C . PHE A 1 98 ? -2.243 8.686 1.341 1.00 91.31 98 PHE A C 1
ATOM 766 O O . PHE A 1 98 ? -3.097 8.191 2.073 1.00 91.31 98 PHE A O 1
ATOM 773 N N . HIS A 1 99 ? -1.043 9.086 1.778 1.00 94.25 99 HIS A N 1
ATOM 774 C CA . HIS A 1 99 ? -0.593 8.958 3.165 1.00 94.25 99 HIS A CA 1
ATOM 775 C C . HIS A 1 99 ? -1.538 9.642 4.152 1.00 94.25 99 HIS A C 1
ATOM 777 O O . HIS A 1 99 ? -1.810 9.084 5.211 1.00 94.25 99 HIS A O 1
ATOM 783 N N . GLN A 1 100 ? -2.052 10.830 3.822 1.00 94.88 100 GLN A N 1
ATOM 784 C CA . GLN A 1 100 ? -3.050 11.514 4.650 1.00 94.88 100 GLN A CA 1
ATOM 785 C C . GLN A 1 100 ? -4.325 10.674 4.798 1.00 94.88 100 GLN A C 1
ATOM 787 O O . GLN A 1 100 ? -4.714 10.381 5.925 1.00 94.88 100 GLN A O 1
ATOM 792 N N . LEU A 1 101 ? -4.904 10.210 3.687 1.00 94.38 101 LEU A N 1
ATOM 793 C CA . LEU A 1 101 ? -6.148 9.433 3.691 1.00 94.38 101 LEU A CA 1
ATOM 794 C C . LEU A 1 101 ? -6.015 8.102 4.448 1.00 94.38 101 LEU A C 1
ATOM 796 O O . LEU A 1 101 ? -6.871 7.764 5.262 1.00 94.38 101 LEU A O 1
ATOM 800 N N . ILE A 1 102 ? -4.935 7.337 4.237 1.00 95.38 102 ILE A N 1
ATOM 801 C CA . ILE A 1 102 ? -4.758 6.068 4.965 1.00 95.38 102 ILE A CA 1
ATOM 802 C C . ILE A 1 102 ? -4.528 6.303 6.459 1.00 95.38 102 ILE A C 1
ATOM 804 O O . ILE A 1 102 ? -5.036 5.540 7.279 1.00 95.38 102 ILE A O 1
ATOM 808 N N . LYS A 1 103 ? -3.822 7.376 6.839 1.00 96.75 103 LYS A N 1
ATOM 809 C CA . LYS A 1 103 ? -3.556 7.703 8.246 1.00 96.75 103 LYS A CA 1
ATOM 810 C C . LYS A 1 103 ? -4.803 8.142 8.994 1.00 96.75 103 LYS A C 1
ATOM 812 O O . LYS A 1 103 ? -4.771 8.125 10.220 1.00 96.75 103 LYS A O 1
ATOM 817 N N . GLU A 1 104 ? -5.893 8.507 8.325 1.00 96.38 104 GLU A N 1
ATOM 818 C CA . GLU A 1 104 ? -7.173 8.766 8.991 1.00 96.38 104 GLU A CA 1
ATOM 819 C C . GLU A 1 104 ? -7.747 7.470 9.579 1.00 96.38 104 GLU A C 1
ATOM 821 O O . GLU A 1 104 ? -8.106 7.437 10.757 1.00 96.38 104 GLU A O 1
ATOM 826 N N . HIS A 1 105 ? -7.704 6.371 8.821 1.00 96.12 105 HIS A N 1
ATOM 827 C CA . HIS A 1 105 ? -8.400 5.123 9.153 1.00 96.12 105 HIS A CA 1
ATOM 828 C C . HIS A 1 105 ? -7.504 3.966 9.619 1.00 96.12 105 HIS A C 1
ATOM 830 O O . HIS A 1 105 ? -7.996 2.994 10.197 1.00 96.12 105 HIS A O 1
ATOM 836 N N . PHE A 1 106 ? -6.199 4.048 9.368 1.00 97.25 106 PHE A N 1
ATOM 837 C CA . PHE A 1 106 ? -5.244 2.981 9.639 1.00 97.25 106 PHE A CA 1
ATOM 838 C C . PHE A 1 106 ? -4.077 3.482 10.493 1.00 97.25 106 PHE A C 1
ATOM 840 O O . PHE A 1 106 ? -3.628 4.623 10.378 1.00 97.25 106 PHE A O 1
ATOM 847 N N . ILE A 1 107 ? -3.579 2.609 11.362 1.00 97.50 107 ILE A N 1
ATOM 848 C CA . ILE A 1 107 ? -2.223 2.687 11.898 1.00 97.50 107 ILE A CA 1
ATOM 849 C C . ILE A 1 107 ? -1.302 2.243 10.764 1.00 97.50 107 ILE A C 1
ATOM 851 O O . ILE A 1 107 ? -1.484 1.153 10.220 1.00 97.50 107 ILE A O 1
ATOM 855 N N . VAL A 1 108 ? -0.363 3.105 10.383 1.00 97.50 108 VAL A N 1
ATOM 856 C CA . VAL A 1 108 ? 0.558 2.883 9.264 1.00 97.50 108 VAL A CA 1
ATOM 857 C C . VAL A 1 108 ? 1.965 2.735 9.827 1.00 97.50 108 VAL A C 1
ATOM 859 O O . VAL A 1 108 ? 2.456 3.647 10.490 1.00 97.50 108 VAL A O 1
ATOM 862 N N . GLU A 1 109 ? 2.598 1.602 9.554 1.00 97.56 109 GLU A N 1
ATOM 863 C CA . GLU A 1 109 ? 3.988 1.299 9.893 1.00 97.56 109 GLU A CA 1
ATOM 864 C C . GLU A 1 109 ? 4.771 1.140 8.589 1.00 97.56 109 GLU A C 1
ATOM 866 O O . GLU A 1 109 ? 4.359 0.378 7.717 1.00 97.56 109 GLU A O 1
ATOM 871 N N . GLU A 1 110 ? 5.885 1.847 8.434 1.00 96.75 110 GLU A N 1
ATOM 872 C CA . GLU A 1 110 ? 6.814 1.600 7.331 1.00 96.75 110 GLU A CA 1
ATOM 873 C C . GLU A 1 110 ? 7.753 0.456 7.714 1.00 96.75 110 GLU A C 1
ATOM 875 O O . GLU A 1 110 ? 8.236 0.405 8.847 1.00 96.75 110 GLU A O 1
ATOM 880 N N . ILE A 1 111 ? 7.961 -0.488 6.796 1.00 95.12 111 ILE A N 1
ATOM 881 C CA . ILE A 1 111 ? 8.886 -1.602 6.992 1.00 95.12 111 ILE A CA 1
ATOM 882 C C . ILE A 1 111 ? 10.287 -1.107 6.614 1.00 95.12 111 ILE A C 1
ATOM 884 O O . ILE A 1 111 ? 10.513 -0.797 5.440 1.00 95.12 111 ILE A O 1
ATOM 888 N N . PRO A 1 112 ? 11.225 -1.047 7.574 1.00 95.06 112 PRO A N 1
ATOM 889 C CA . PRO A 1 112 ? 12.576 -0.563 7.320 1.00 95.06 112 PRO A CA 1
ATOM 890 C C . PRO A 1 112 ? 13.324 -1.415 6.291 1.00 95.06 112 PRO A C 1
ATOM 892 O O . PRO A 1 112 ? 13.111 -2.628 6.224 1.00 95.06 112 PRO A O 1
ATOM 895 N N . GLU A 1 113 ? 14.237 -0.802 5.533 1.00 89.44 113 GLU A N 1
ATOM 896 C CA . GLU A 1 113 ? 15.061 -1.492 4.529 1.00 89.44 113 GLU A CA 1
ATOM 897 C C . GLU A 1 113 ? 15.854 -2.665 5.120 1.00 89.44 113 GLU A C 1
ATOM 899 O O . GLU A 1 113 ? 15.980 -3.704 4.479 1.00 89.44 113 GLU A O 1
ATOM 904 N N . GLU A 1 114 ? 16.313 -2.570 6.372 1.00 93.12 114 GLU A N 1
ATOM 905 C CA . GLU A 1 114 ? 17.035 -3.660 7.039 1.00 93.12 114 GLU A CA 1
ATOM 906 C C . GLU A 1 114 ? 16.186 -4.918 7.286 1.00 93.12 114 GLU A C 1
ATOM 908 O O . GLU A 1 114 ? 16.731 -5.983 7.581 1.00 93.12 114 GLU A O 1
ATOM 913 N N . GLN A 1 115 ? 14.858 -4.803 7.189 1.00 94.19 115 GLN A N 1
ATOM 914 C CA . GLN A 1 115 ? 13.928 -5.932 7.263 1.00 94.19 115 GLN A CA 1
ATOM 915 C C . GLN A 1 115 ? 13.541 -6.465 5.874 1.00 94.19 115 GLN A C 1
ATOM 917 O O . GLN A 1 115 ? 12.805 -7.451 5.790 1.00 94.19 115 GLN A O 1
ATOM 922 N N . GLN A 1 116 ? 14.001 -5.824 4.796 1.00 90.38 116 GLN A N 1
ATOM 923 C CA . GLN A 1 116 ? 13.753 -6.240 3.417 1.00 90.38 116 GLN A CA 1
ATOM 924 C C . GLN A 1 116 ? 14.807 -7.247 2.933 1.00 90.38 116 GLN A C 1
ATOM 926 O O . GLN A 1 116 ? 15.756 -7.596 3.638 1.00 90.38 116 GLN A O 1
ATOM 931 N N . ASP A 1 117 ? 14.622 -7.761 1.717 1.00 92.50 117 ASP A N 1
ATOM 932 C CA . ASP A 1 117 ? 15.575 -8.689 1.121 1.00 92.50 117 ASP A CA 1
ATOM 933 C C . ASP A 1 117 ? 16.898 -7.983 0.776 1.00 92.50 117 ASP A C 1
ATOM 935 O O . ASP A 1 117 ? 16.927 -6.911 0.171 1.00 92.50 117 ASP A O 1
ATOM 939 N N . SER A 1 118 ? 18.017 -8.622 1.120 1.00 88.38 118 SER A N 1
ATOM 940 C CA . SER A 1 118 ? 19.362 -8.062 0.921 1.00 88.38 118 SER A CA 1
ATOM 941 C C . SER A 1 118 ? 19.742 -7.778 -0.540 1.00 88.38 118 SER A C 1
ATOM 943 O O . SER A 1 118 ? 20.650 -6.987 -0.784 1.00 88.38 118 SER A O 1
ATOM 945 N N . VAL A 1 119 ? 19.071 -8.413 -1.504 1.00 87.38 119 VAL A N 1
ATOM 946 C CA . VAL A 1 119 ? 19.283 -8.231 -2.947 1.00 87.38 119 VAL A CA 1
ATOM 947 C C . VAL A 1 119 ? 18.109 -7.488 -3.582 1.00 87.38 119 VAL A C 1
ATOM 949 O O . VAL A 1 119 ? 18.316 -6.654 -4.460 1.00 87.38 119 VAL A O 1
ATOM 952 N N . TYR A 1 120 ? 16.883 -7.775 -3.144 1.00 85.56 120 TYR A N 1
ATOM 953 C CA . TYR A 1 120 ? 15.655 -7.236 -3.728 1.00 85.56 120 TYR A CA 1
ATOM 954 C C . TYR A 1 120 ? 15.026 -6.143 -2.853 1.00 85.56 120 TYR A C 1
ATOM 956 O O . TYR A 1 120 ? 13.911 -6.298 -2.355 1.00 85.56 120 TYR A O 1
ATOM 964 N N . HIS A 1 121 ? 15.733 -5.022 -2.714 1.00 86.19 121 HIS A N 1
ATOM 965 C CA . HIS A 1 121 ? 15.222 -3.773 -2.141 1.00 86.19 121 HIS A CA 1
ATOM 966 C C . HIS A 1 121 ? 15.658 -2.582 -3.004 1.00 86.19 121 HIS A C 1
ATOM 968 O O . HIS A 1 121 ? 16.530 -2.699 -3.868 1.00 86.19 121 HIS A O 1
ATOM 974 N N . SER A 1 122 ? 15.029 -1.433 -2.787 1.00 88.62 122 SER A N 1
ATOM 975 C CA . SER A 1 122 ? 15.403 -0.169 -3.415 1.00 88.62 122 SER A CA 1
ATOM 976 C C . SER A 1 122 ? 15.033 0.972 -2.472 1.00 88.62 122 SER A C 1
ATOM 978 O O . SER A 1 122 ? 13.949 0.901 -1.893 1.00 88.62 122 SER A O 1
ATOM 980 N N . PRO A 1 123 ? 15.854 2.031 -2.362 1.00 88.38 123 PRO A N 1
ATOM 981 C CA . PRO A 1 123 ? 15.508 3.205 -1.561 1.00 88.38 123 PRO A CA 1
ATOM 982 C C . PRO A 1 123 ? 14.254 3.922 -2.074 1.00 88.38 123 PRO A C 1
ATOM 984 O O . PRO A 1 123 ? 13.572 4.589 -1.307 1.00 88.38 123 PRO A O 1
ATOM 987 N N . ASP A 1 124 ? 13.928 3.750 -3.359 1.00 89.25 124 ASP A N 1
ATOM 988 C CA . ASP A 1 124 ? 12.725 4.319 -3.967 1.00 89.25 124 ASP A CA 1
ATOM 989 C C . ASP A 1 124 ? 11.509 3.378 -3.841 1.00 89.25 124 ASP A C 1
ATOM 991 O O . ASP A 1 124 ? 10.446 3.689 -4.369 1.00 89.25 124 ASP A O 1
ATOM 995 N N . ILE A 1 125 ? 11.635 2.192 -3.224 1.00 88.94 125 ILE A N 1
ATOM 996 C CA . ILE A 1 125 ? 10.523 1.245 -3.040 1.00 88.94 125 ILE A CA 1
ATOM 997 C C . ILE A 1 125 ? 10.195 1.117 -1.556 1.00 88.94 125 ILE A C 1
ATOM 999 O O . ILE A 1 125 ? 10.927 0.513 -0.775 1.00 88.94 125 ILE A O 1
ATOM 1003 N N . HIS A 1 126 ? 9.013 1.602 -1.194 1.00 91.19 126 HIS A N 1
ATOM 1004 C CA . HIS A 1 126 ? 8.529 1.597 0.177 1.00 91.19 126 HIS A CA 1
ATOM 1005 C C . HIS A 1 126 ? 7.579 0.434 0.415 1.00 91.19 126 HIS A C 1
ATOM 1007 O O . HIS A 1 126 ? 6.734 0.099 -0.424 1.00 91.19 126 HIS A O 1
ATOM 1013 N N . LEU A 1 127 ? 7.678 -0.142 1.609 1.00 92.62 127 LEU A N 1
ATOM 1014 C CA . LEU A 1 127 ? 6.761 -1.152 2.109 1.00 92.62 127 LEU A CA 1
ATOM 1015 C C . LEU A 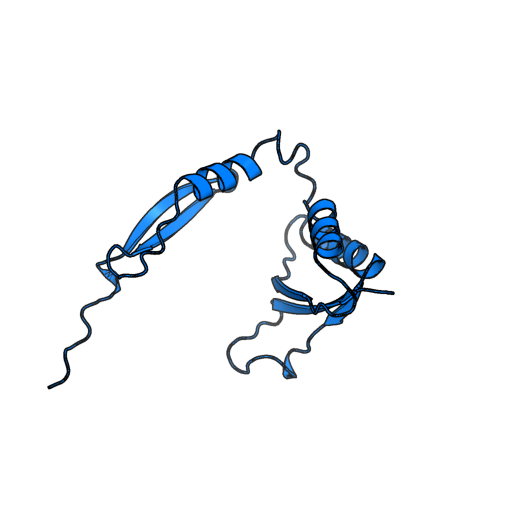1 127 ? 6.026 -0.600 3.329 1.00 92.62 127 LEU A C 1
ATOM 1017 O O . LEU A 1 127 ? 6.642 -0.232 4.324 1.00 92.62 127 LEU A O 1
ATOM 1021 N N . LEU A 1 128 ? 4.698 -0.571 3.272 1.00 95.50 128 LEU A N 1
ATOM 1022 C CA . LEU A 1 128 ? 3.848 -0.145 4.376 1.00 95.50 128 LEU A CA 1
ATOM 1023 C C . LEU A 1 128 ? 3.016 -1.314 4.885 1.00 95.50 128 LEU A C 1
ATOM 1025 O O . LEU A 1 128 ? 2.444 -2.087 4.116 1.00 95.50 128 LEU A O 1
ATOM 1029 N N . LYS A 1 129 ? 2.878 -1.383 6.201 1.00 95.88 129 LYS A N 1
ATOM 1030 C CA . LYS A 1 129 ? 1.965 -2.263 6.909 1.00 95.88 129 LYS A CA 1
ATOM 1031 C C . LYS A 1 129 ? 0.868 -1.428 7.551 1.00 95.88 129 LYS A C 1
ATOM 1033 O O . LYS A 1 129 ? 1.129 -0.513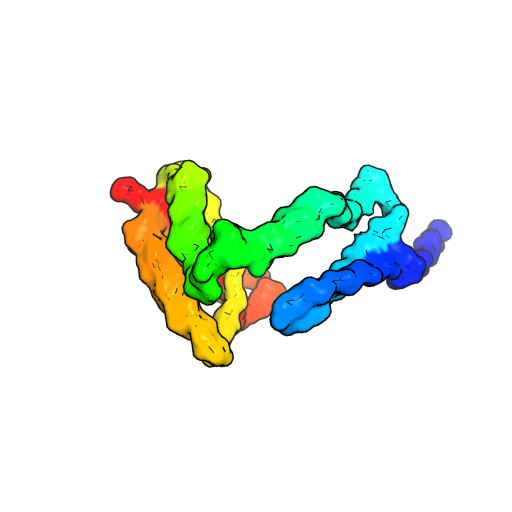 8.327 1.00 95.88 129 LYS A O 1
ATOM 1038 N N . LEU A 1 130 ? -0.375 -1.744 7.211 1.00 96.00 130 LEU A N 1
ATOM 1039 C CA . LEU A 1 130 ? -1.559 -1.032 7.673 1.00 96.00 130 LEU A CA 1
ATOM 1040 C C . LEU A 1 130 ? -2.389 -1.930 8.596 1.00 96.00 130 LEU A C 1
ATOM 1042 O O . LEU A 1 130 ? -2.655 -3.100 8.292 1.00 96.00 130 LEU A O 1
ATOM 1046 N N . LYS A 1 131 ? -2.840 -1.348 9.709 1.00 96.81 131 LYS A N 1
ATOM 1047 C CA . LYS A 1 131 ? -3.782 -1.950 10.659 1.00 96.81 131 LYS A CA 1
ATOM 1048 C C . LYS A 1 131 ? -4.978 -1.042 10.882 1.00 96.81 131 LYS A C 1
ATOM 1050 O O . LYS A 1 131 ? -4.807 0.155 11.089 1.00 96.81 131 LYS A O 1
ATOM 1055 N N . ARG A 1 132 ? -6.193 -1.594 10.819 1.00 94.62 132 ARG A N 1
ATOM 1056 C CA . ARG A 1 132 ? -7.429 -0.824 11.010 1.00 94.62 132 ARG A CA 1
ATOM 1057 C C . ARG A 1 132 ? -7.433 -0.189 12.403 1.00 94.62 132 ARG A C 1
ATOM 1059 O O . ARG A 1 132 ? -7.161 -0.880 13.382 1.00 94.62 132 ARG A O 1
ATOM 1066 N N . LYS A 1 133 ? -7.714 1.115 12.491 1.00 93.06 133 LYS A N 1
ATOM 1067 C CA . LYS A 1 133 ? -7.974 1.758 13.784 1.00 93.06 133 LYS A CA 1
ATOM 1068 C C . LYS A 1 133 ? -9.334 1.303 14.307 1.00 93.06 133 LYS A C 1
ATOM 1070 O O . LYS A 1 133 ? -10.278 1.203 13.523 1.00 93.06 133 LYS A O 1
ATOM 1075 N N . LEU A 1 134 ? -9.391 1.029 15.606 1.00 74.19 134 LEU A N 1
ATOM 1076 C CA . LEU A 1 134 ? -10.635 0.797 16.341 1.00 74.19 134 LEU A CA 1
ATOM 1077 C C . LEU A 1 134 ? -11.396 2.111 16.540 1.00 74.19 134 LEU A C 1
ATOM 1079 O O . LEU A 1 134 ? -10.717 3.150 16.724 1.00 74.19 134 LEU A O 1
#

InterPro domains:
  IPR029063 S-adenosyl-L-methionine-dependent methyltransferase superfamily [G3DSA:3.40.50.150] (55-134)

Secondary structure (DSSP, 8-state):
-PPP---SGGGEEEEEEEETTEEEEEEEES-SSS-----HHHHHHHHHHTSTTT-SS-S-THHHHHHHHHHH--TT--EEEEEE---STTHHHHHHHHHHHHHHHEEEEE--GGGS-SSS--TTEEEEEEEE--

pLDDT: mean 76.68, std 16.64, range [34.5, 97.56]

Organism: Pocillopora damicornis (NCBI:txid46731)

Radius of gyration: 19.72 Å; chains: 1; bounding box: 39×53×45 Å

Foldseek 3Di:
DDDDDDDQVVFWDWDWDDDPVGIDIDIFGDDDPDGPDCPVVNVVVVVVCVDCVNVVDPPACLVVVLVVVVVPDDQPDKDKDKDFQDDDDCRVVNVVVNVVSLVVFWDKDKDDPVNDDPVPDDPRMTMIITGGDD

Sequence (134 aa):
MAVKGADLCDRTFEREIECKDGILKIKQAEVGDESCVVWDAALVLAKYLQTEHFCPTKHLSLEPLVSTLCDLSNENTTILISYEERTTGNKPQLEKKFHQLIKEHFIVEEIPEEQQDSVYHSPDIHLLKLKRKL